Protein AF-A0A9X9BZS1-F1 (afdb_monomer_lite)

pLDDT: mean 83.98, std 16.21, range [38.25, 98.44]

Foldseek 3Di:
DPPDQDPDPVSVVVVVVVVVVVVVVVVVVVVVVVVVVVVVVVVVVVVCCVVVVVVVVVVVVVVVVVVVD

Organism: NCBI:txid300181

InterPro domains:
  IPR024463 Transposase TnpC, homeodomain [PF13007] (40-62)

Structure (mmCIF, N/CA/C/O backbone):
data_AF-A0A9X9BZS1-F1
#
_entry.id   AF-A0A9X9BZS1-F1
#
loop_
_atom_site.group_PDB
_atom_site.id
_atom_site.type_symbol
_atom_site.label_atom_id
_atom_site.label_alt_id
_atom_site.label_comp_id
_atom_site.label_asym_id
_atom_site.label_entity_id
_atom_site.label_seq_id
_atom_site.pdbx_PDB_ins_code
_atom_site.Cartn_x
_atom_site.Cartn_y
_atom_site.Cartn_z
_atom_site.occupancy
_atom_site.B_iso_or_equiv
_atom_site.auth_seq_id
_atom_site.auth_comp_id
_atom_site.auth_asym_id
_atom_site.auth_atom_id
_atom_site.pdbx_PDB_model_num
ATOM 1 N N . MET A 1 1 ? -25.559 -9.226 9.587 1.00 38.25 1 MET A N 1
ATOM 2 C CA . MET A 1 1 ? -24.388 -9.304 10.480 1.00 38.25 1 MET A CA 1
ATOM 3 C C . MET A 1 1 ? -24.678 -8.346 11.608 1.00 38.25 1 MET A C 1
ATOM 5 O O . MET A 1 1 ? -24.617 -7.144 11.378 1.00 38.25 1 MET A O 1
ATOM 9 N N . ASP A 1 2 ? -25.122 -8.859 12.750 1.00 55.56 2 ASP A N 1
ATOM 10 C CA . ASP A 1 2 ? -25.508 -8.017 13.880 1.00 55.56 2 ASP A CA 1
ATOM 11 C C . ASP A 1 2 ? -24.256 -7.345 14.442 1.00 55.56 2 ASP A C 1
ATOM 13 O O . ASP A 1 2 ? -23.462 -7.943 15.161 1.00 55.56 2 ASP A O 1
ATOM 17 N N . ASN A 1 3 ? -24.042 -6.095 14.033 1.00 64.88 3 ASN A N 1
ATOM 18 C CA . ASN A 1 3 ? -22.916 -5.261 14.441 1.00 64.88 3 ASN A CA 1
ATOM 19 C C . ASN A 1 3 ? -23.229 -4.580 15.780 1.00 64.88 3 ASN A C 1
ATOM 21 O O . ASN A 1 3 ? -23.109 -3.360 15.923 1.00 64.88 3 ASN A O 1
ATOM 25 N N . GLN A 1 4 ? -23.718 -5.368 16.733 1.00 78.56 4 GLN A N 1
ATOM 26 C CA . GLN A 1 4 ? -24.104 -4.865 18.037 1.00 78.56 4 GLN A CA 1
ATOM 27 C C . GLN A 1 4 ? -22.824 -4.621 18.835 1.00 78.56 4 GLN A C 1
ATOM 29 O O . GLN A 1 4 ? -22.087 -5.552 19.162 1.00 78.56 4 GLN A O 1
ATOM 34 N N . LEU A 1 5 ? -22.510 -3.345 19.058 1.00 80.44 5 LEU A N 1
ATOM 35 C CA . LEU A 1 5 ? -21.387 -2.973 19.904 1.00 80.44 5 LEU A CA 1
ATOM 36 C C . LEU A 1 5 ? -21.678 -3.394 21.349 1.00 80.44 5 LEU A C 1
ATOM 38 O O . LEU A 1 5 ? -22.832 -3.324 21.776 1.00 80.44 5 LEU A O 1
ATOM 42 N N . PRO A 1 6 ? -20.655 -3.803 22.112 1.00 83.44 6 PRO A N 1
ATOM 43 C CA . PRO A 1 6 ? -20.830 -4.013 23.537 1.00 83.44 6 PRO A CA 1
ATOM 44 C C . PRO A 1 6 ? -21.190 -2.702 24.244 1.00 83.44 6 PRO A C 1
ATOM 46 O O . PRO A 1 6 ? -20.562 -1.680 23.981 1.00 83.44 6 PRO A O 1
ATOM 49 N N . ASP A 1 7 ? -22.148 -2.741 25.171 1.00 82.94 7 ASP A N 1
ATOM 50 C CA . ASP A 1 7 ? -22.498 -1.584 26.015 1.00 82.94 7 ASP A CA 1
ATOM 51 C C . ASP A 1 7 ? -21.477 -1.342 27.146 1.00 82.94 7 ASP A C 1
ATOM 53 O O . ASP A 1 7 ? -21.465 -0.279 27.768 1.00 82.94 7 ASP A O 1
ATOM 57 N N . ASP A 1 8 ? -20.592 -2.309 27.417 1.00 93.25 8 ASP A N 1
ATOM 58 C CA . ASP A 1 8 ? -19.549 -2.168 28.431 1.00 93.25 8 ASP A CA 1
ATOM 59 C C . ASP A 1 8 ? -18.379 -1.297 27.941 1.00 93.25 8 ASP A C 1
ATOM 61 O O . ASP A 1 8 ? -17.748 -1.553 26.910 1.00 93.25 8 ASP A O 1
ATOM 65 N N . ILE A 1 9 ? -18.046 -0.271 28.726 1.00 93.12 9 ILE A N 1
ATOM 66 C CA . ILE A 1 9 ? -17.037 0.725 28.355 1.00 93.12 9 ILE A CA 1
ATOM 67 C C . ILE A 1 9 ? -15.624 0.134 28.260 1.00 93.12 9 ILE A C 1
ATOM 69 O O . ILE A 1 9 ? -14.821 0.589 27.439 1.00 93.12 9 ILE A O 1
ATOM 73 N N . GLU A 1 10 ? -15.298 -0.879 29.066 1.00 94.81 10 GLU A N 1
ATOM 74 C CA . GLU A 1 10 ? -13.985 -1.524 29.020 1.00 94.81 10 GLU A CA 1
ATOM 75 C C . GLU A 1 10 ? -13.863 -2.434 27.794 1.00 94.81 10 GLU A C 1
ATOM 77 O O . GLU A 1 10 ? -12.829 -2.411 27.116 1.00 94.81 10 GLU A O 1
ATOM 82 N N . GLN A 1 11 ? -14.938 -3.133 27.421 1.00 92.69 11 GLN A N 1
ATOM 83 C CA . GLN A 1 11 ? -15.015 -3.881 26.163 1.00 92.69 11 GLN A CA 1
ATOM 84 C C . GLN A 1 11 ? -14.892 -2.963 24.938 1.00 92.69 11 GLN A C 1
ATOM 86 O O . GLN A 1 11 ? -14.132 -3.270 24.016 1.00 92.69 11 GLN A O 1
ATOM 91 N N . LEU A 1 12 ? -15.537 -1.791 24.941 1.00 93.56 12 LEU A N 1
ATOM 92 C CA . LEU A 1 12 ? -15.382 -0.799 23.868 1.00 93.56 12 LEU A CA 1
ATOM 93 C C . LEU A 1 12 ? -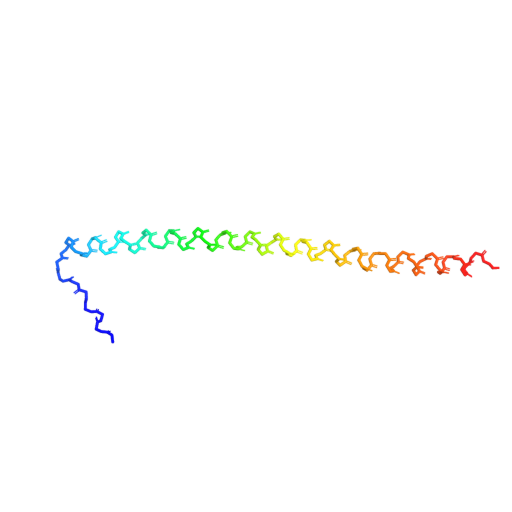13.944 -0.277 23.756 1.00 93.56 12 LEU A C 1
ATOM 95 O O . LEU A 1 12 ? -13.403 -0.160 22.653 1.00 93.56 12 LEU A O 1
ATOM 99 N N . LYS A 1 13 ? -13.285 0.008 24.886 1.00 94.88 13 LYS A N 1
ATOM 100 C CA . LYS A 1 13 ? -11.867 0.408 24.896 1.00 94.88 13 LYS A CA 1
ATOM 101 C C . LYS A 1 13 ? -10.964 -0.704 24.365 1.00 94.88 13 LYS A C 1
ATOM 103 O O . LYS A 1 13 ? -10.003 -0.404 23.652 1.00 94.88 13 LYS A O 1
ATOM 108 N N . ALA A 1 14 ? -11.244 -1.962 24.703 1.00 94.56 14 ALA A N 1
ATOM 109 C CA . ALA A 1 14 ? -10.500 -3.112 24.198 1.00 94.56 14 ALA A CA 1
ATOM 110 C C . ALA A 1 14 ? -10.645 -3.247 22.674 1.00 94.56 14 ALA A C 1
ATOM 112 O O . ALA A 1 14 ? -9.630 -3.279 21.975 1.00 94.56 14 ALA A O 1
ATOM 113 N N . LEU A 1 15 ? -11.877 -3.192 22.155 1.00 94.69 15 LEU A N 1
ATOM 114 C CA . LEU A 1 15 ? -12.156 -3.208 20.714 1.00 94.69 15 LEU A CA 1
ATOM 115 C C . LEU A 1 15 ? -11.462 -2.054 19.982 1.00 94.69 15 LEU A C 1
ATOM 117 O O . LEU A 1 15 ? -10.859 -2.250 18.929 1.00 94.69 15 LEU A O 1
ATOM 121 N N . LEU A 1 16 ? -11.477 -0.848 20.556 1.00 95.19 16 LEU A N 1
ATOM 122 C CA . LEU A 1 16 ? -10.801 0.305 19.962 1.00 95.19 16 LEU A CA 1
ATOM 123 C C . LEU A 1 16 ? -9.278 0.112 19.894 1.00 95.19 16 LEU A C 1
ATOM 125 O O . LEU A 1 16 ? -8.648 0.500 18.907 1.00 95.19 16 LEU A O 1
ATOM 129 N N . ARG A 1 17 ? -8.665 -0.475 20.930 1.00 97.06 17 ARG A N 1
ATOM 130 C CA . ARG A 1 17 ? -7.228 -0.799 20.930 1.00 97.06 17 ARG A CA 1
ATOM 131 C C . ARG A 1 17 ? -6.901 -1.844 19.867 1.00 97.06 17 ARG A C 1
ATOM 133 O O . ARG A 1 17 ? -5.929 -1.665 19.135 1.00 97.06 17 ARG A O 1
ATOM 140 N N . GLU A 1 18 ? -7.722 -2.883 19.750 1.00 96.12 18 GLU A N 1
ATOM 141 C CA . GLU A 1 18 ? -7.561 -3.928 18.739 1.00 96.12 18 GLU A CA 1
ATOM 142 C C . GLU A 1 18 ? -7.676 -3.363 17.319 1.00 96.12 18 GLU A C 1
ATOM 144 O O . GLU A 1 18 ? -6.773 -3.561 16.502 1.00 96.12 18 GLU A O 1
ATOM 149 N N . GLN A 1 19 ? -8.719 -2.575 17.044 1.00 96.44 19 GLN A N 1
ATOM 150 C CA . GLN A 1 19 ? -8.894 -1.926 15.745 1.00 96.44 19 GLN A CA 1
ATOM 151 C C . GLN A 1 19 ? -7.735 -0.984 15.415 1.00 96.44 19 GLN A C 1
ATOM 153 O O . GLN A 1 19 ? -7.255 -0.966 14.282 1.00 96.44 19 GLN A O 1
ATOM 158 N N . ARG A 1 20 ? -7.225 -0.219 16.390 1.00 97.62 20 ARG A N 1
ATOM 159 C CA . ARG A 1 20 ? -6.044 0.636 16.187 1.00 97.62 20 ARG A CA 1
ATOM 160 C C . ARG A 1 20 ? -4.803 -0.183 15.842 1.00 97.62 20 ARG A C 1
ATOM 162 O O . ARG A 1 20 ? -4.094 0.181 14.905 1.00 97.62 20 ARG A O 1
ATOM 169 N N . ALA A 1 21 ? -4.565 -1.294 16.536 1.00 97.38 21 ALA A N 1
ATOM 170 C CA . ALA A 1 21 ? -3.453 -2.192 16.233 1.00 97.38 21 ALA A CA 1
ATOM 171 C C . ALA A 1 21 ? -3.602 -2.836 14.843 1.00 97.38 21 ALA A C 1
ATOM 173 O O . ALA A 1 21 ? -2.634 -2.942 14.088 1.00 97.38 21 ALA A O 1
ATOM 174 N N . GLN A 1 22 ? -4.817 -3.232 14.458 1.00 97.94 22 GLN A N 1
ATOM 175 C CA . GLN A 1 22 ? -5.105 -3.733 13.116 1.00 97.94 22 GLN A CA 1
ATOM 176 C C . GLN A 1 22 ? -4.859 -2.665 12.045 1.00 97.94 22 GLN A C 1
ATOM 178 O O . GLN A 1 22 ? -4.159 -2.943 11.073 1.00 97.94 22 GLN A O 1
ATOM 183 N N . ASN A 1 23 ? -5.339 -1.437 12.247 1.00 98.06 23 ASN A N 1
ATOM 184 C CA . ASN A 1 23 ? -5.116 -0.327 11.320 1.00 98.06 23 ASN A CA 1
ATOM 185 C C . ASN A 1 23 ? -3.629 0.004 11.157 1.00 98.06 23 ASN A C 1
ATOM 187 O O . ASN A 1 23 ? -3.168 0.208 10.037 1.00 98.06 23 ASN A O 1
ATOM 191 N N . GLN A 1 24 ? -2.853 -0.002 12.243 1.00 98.19 24 GLN A N 1
ATOM 192 C CA . GLN A 1 24 ? -1.401 0.194 12.174 1.00 98.19 24 GLN A CA 1
ATOM 193 C C . GLN A 1 24 ? -0.714 -0.907 11.356 1.00 98.19 24 GLN A C 1
ATOM 195 O O . GLN A 1 24 ? 0.106 -0.604 10.487 1.00 98.19 24 GLN A O 1
ATOM 200 N N . ARG A 1 25 ? -1.085 -2.176 11.574 1.00 98.00 25 ARG A N 1
ATOM 201 C CA . ARG A 1 25 ? -0.559 -3.310 10.795 1.00 98.00 25 ARG A CA 1
ATOM 202 C C . ARG A 1 25 ? -0.889 -3.178 9.308 1.00 98.00 25 ARG A C 1
ATOM 204 O O . ARG A 1 25 ? 0.008 -3.285 8.474 1.00 98.00 25 ARG A O 1
ATOM 211 N N . LEU A 1 26 ? -2.149 -2.896 8.978 1.00 98.19 26 LEU A N 1
ATOM 212 C CA . LEU A 1 26 ? -2.591 -2.712 7.593 1.00 98.19 26 LEU A CA 1
ATOM 213 C C . LEU A 1 26 ? -1.886 -1.527 6.925 1.00 98.19 26 LEU A C 1
ATOM 215 O O . LEU A 1 26 ? -1.433 -1.649 5.789 1.00 98.19 26 LEU A O 1
ATOM 219 N N . SER A 1 27 ? -1.705 -0.415 7.639 1.00 97.94 27 SER A N 1
ATOM 220 C CA . SER A 1 27 ? -0.956 0.741 7.137 1.00 97.94 27 SER A CA 1
ATOM 221 C C . SER A 1 27 ? 0.505 0.391 6.817 1.00 97.94 27 SER A C 1
ATOM 223 O O . SER A 1 27 ? 1.053 0.850 5.810 1.00 97.94 27 SER A O 1
ATO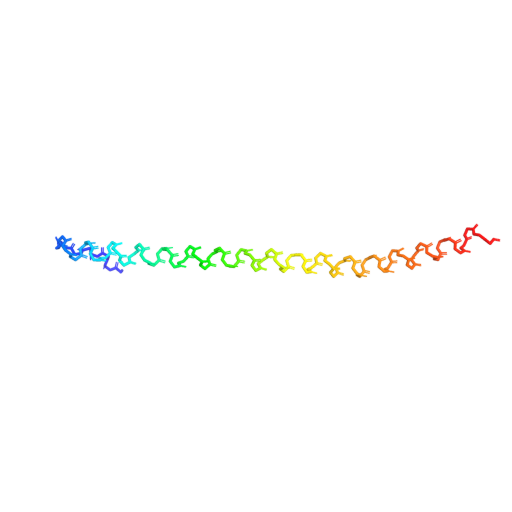M 225 N N . GLY A 1 28 ? 1.142 -0.442 7.647 1.00 97.94 28 GLY A N 1
ATOM 226 C CA . GLY A 1 28 ? 2.492 -0.950 7.396 1.00 97.94 28 GLY A CA 1
ATOM 227 C C . GLY A 1 28 ? 2.572 -1.814 6.134 1.00 97.94 28 GLY A C 1
ATOM 228 O O . GLY A 1 28 ? 3.450 -1.602 5.297 1.00 97.94 28 GLY A O 1
ATOM 229 N N . LEU A 1 29 ? 1.613 -2.726 5.948 1.00 98.19 29 LEU A N 1
ATOM 230 C CA . LEU A 1 29 ? 1.525 -3.569 4.750 1.00 98.19 29 LEU A CA 1
ATOM 231 C C . LEU A 1 29 ? 1.310 -2.744 3.478 1.00 98.19 29 LEU A C 1
ATOM 233 O O . LEU A 1 29 ? 2.013 -2.952 2.493 1.00 98.19 29 LEU A O 1
ATOM 237 N N . VAL A 1 30 ? 0.408 -1.758 3.506 1.00 98.44 30 VAL A N 1
ATOM 238 C CA . VAL A 1 30 ? 0.179 -0.851 2.367 1.00 98.44 30 VAL A CA 1
ATOM 239 C C . VAL A 1 30 ? 1.462 -0.113 1.984 1.00 98.44 30 VAL A C 1
ATOM 241 O O . VAL A 1 30 ? 1.785 0.007 0.802 1.00 98.44 30 VAL A O 1
ATOM 244 N N . THR A 1 31 ? 2.228 0.344 2.975 1.00 98.12 31 THR A N 1
ATOM 245 C CA . THR A 1 31 ? 3.508 1.023 2.736 1.00 98.12 31 THR A CA 1
ATOM 246 C C . THR A 1 31 ? 4.539 0.073 2.121 1.00 98.12 31 THR A C 1
ATOM 248 O O . THR A 1 31 ? 5.234 0.446 1.174 1.00 98.12 31 THR A O 1
ATOM 251 N N . SER A 1 32 ? 4.607 -1.167 2.611 1.00 98.00 32 SER A N 1
ATOM 252 C CA . SER A 1 32 ? 5.495 -2.203 2.074 1.00 98.00 32 SER A CA 1
ATOM 253 C C . SER A 1 32 ? 5.167 -2.535 0.615 1.00 98.00 32 SER A C 1
ATOM 255 O O . SER A 1 32 ? 6.045 -2.445 -0.246 1.00 98.00 32 SER A O 1
ATOM 257 N N . TYR A 1 33 ? 3.892 -2.793 0.305 1.00 98.44 33 TYR A N 1
ATOM 258 C CA . TYR A 1 33 ? 3.453 -3.071 -1.063 1.00 98.44 33 TYR A CA 1
ATOM 259 C C . TYR A 1 33 ? 3.666 -1.889 -2.003 1.00 98.44 33 TYR A C 1
ATOM 261 O O . TYR A 1 33 ? 4.058 -2.083 -3.151 1.00 98.44 33 TYR A O 1
ATOM 269 N N . ARG A 1 34 ? 3.484 -0.650 -1.530 1.00 98.25 34 ARG A N 1
ATOM 270 C CA . ARG A 1 34 ? 3.815 0.540 -2.324 1.00 98.25 34 ARG A CA 1
ATOM 271 C C . ARG A 1 34 ? 5.287 0.543 -2.736 1.00 98.25 34 ARG A C 1
ATOM 273 O O . ARG A 1 34 ? 5.595 0.778 -3.901 1.00 98.25 34 ARG A O 1
ATOM 280 N N . HIS A 1 35 ? 6.185 0.234 -1.804 1.00 98.12 35 HIS A N 1
ATOM 281 C CA . HIS A 1 35 ? 7.615 0.174 -2.086 1.00 98.12 35 HIS A CA 1
ATOM 282 C C . HIS A 1 35 ? 7.976 -0.962 -3.058 1.00 98.12 35 HIS A C 1
ATOM 284 O O . HIS A 1 35 ? 8.832 -0.794 -3.928 1.00 98.12 35 HIS A O 1
ATOM 290 N N . GLU A 1 36 ? 7.313 -2.112 -2.945 1.00 98.25 36 GLU A N 1
ATOM 291 C CA . GLU A 1 36 ? 7.480 -3.227 -3.880 1.00 98.25 36 GLU A CA 1
ATOM 292 C C . GLU A 1 36 ? 7.006 -2.866 -5.295 1.00 98.25 36 GLU A C 1
ATOM 294 O O . GLU A 1 36 ? 7.728 -3.099 -6.266 1.00 98.25 36 GLU A O 1
ATOM 299 N N . ILE A 1 37 ? 5.854 -2.199 -5.416 1.00 98.06 37 ILE A N 1
ATOM 300 C CA . ILE A 1 37 ? 5.349 -1.677 -6.692 1.00 98.06 37 ILE A CA 1
ATOM 301 C C . ILE A 1 37 ? 6.364 -0.722 -7.328 1.00 98.06 37 ILE A C 1
ATOM 303 O O . ILE A 1 37 ? 6.630 -0.822 -8.528 1.00 98.06 37 ILE A O 1
ATOM 307 N N . ASP A 1 38 ? 6.960 0.183 -6.551 1.00 98.25 38 ASP A N 1
ATOM 308 C CA . ASP A 1 38 ? 7.950 1.132 -7.067 1.00 98.25 38 ASP A CA 1
ATOM 309 C C . ASP A 1 38 ? 9.225 0.421 -7.556 1.00 98.25 38 ASP A C 1
ATOM 311 O O . ASP A 1 38 ? 9.740 0.737 -8.635 1.00 98.25 38 ASP A O 1
ATOM 315 N N . LYS A 1 39 ? 9.694 -0.610 -6.837 1.00 97.94 39 LYS A N 1
ATOM 316 C CA . LYS A 1 39 ? 10.808 -1.466 -7.286 1.00 97.94 39 LYS A CA 1
ATOM 317 C C . LYS A 1 39 ? 10.488 -2.196 -8.587 1.00 97.94 39 LYS A C 1
ATOM 319 O O . LYS A 1 39 ? 11.313 -2.203 -9.504 1.00 97.94 39 LYS A O 1
ATOM 324 N N . LEU A 1 40 ? 9.301 -2.790 -8.687 1.00 98.00 40 LEU A N 1
ATOM 325 C CA . LEU A 1 40 ? 8.868 -3.504 -9.887 1.00 98.00 40 LEU A CA 1
ATOM 326 C C . LEU A 1 40 ? 8.761 -2.555 -11.084 1.00 98.00 40 LEU A C 1
ATOM 328 O O . LEU A 1 40 ? 9.276 -2.870 -12.156 1.00 98.00 40 LEU A O 1
ATOM 332 N N . LYS A 1 41 ? 8.195 -1.356 -10.902 1.00 95.56 41 LYS A N 1
ATOM 333 C CA . LYS A 1 41 ? 8.161 -0.314 -11.942 1.00 95.56 41 LYS A CA 1
ATOM 334 C C . LYS A 1 41 ? 9.561 0.071 -12.416 1.00 95.56 41 LYS A C 1
ATOM 336 O O . LYS A 1 41 ? 9.792 0.152 -13.622 1.00 95.56 41 LYS A O 1
ATOM 341 N N . ALA A 1 42 ? 10.508 0.259 -11.496 1.00 96.38 42 ALA A N 1
ATOM 342 C CA . ALA A 1 42 ? 11.896 0.550 -11.849 1.00 96.38 42 ALA A CA 1
ATOM 343 C C . ALA A 1 42 ? 12.543 -0.604 -12.638 1.00 96.38 42 ALA A C 1
ATOM 345 O O . ALA A 1 42 ? 13.268 -0.369 -13.609 1.00 96.38 42 ALA A O 1
ATOM 346 N N . HIS A 1 43 ? 12.248 -1.854 -12.269 1.00 95.38 43 HIS A N 1
ATOM 347 C CA . HIS A 1 43 ? 12.734 -3.025 -12.992 1.00 95.38 43 HIS A CA 1
ATOM 348 C C . HIS A 1 43 ? 12.147 -3.114 -14.407 1.00 95.38 43 HIS A C 1
ATOM 350 O O . HIS A 1 43 ? 12.891 -3.317 -15.367 1.00 95.38 43 HIS A O 1
ATOM 356 N N . ILE A 1 44 ? 10.841 -2.877 -14.557 1.00 93.12 44 ILE A N 1
ATOM 357 C CA . ILE A 1 44 ? 10.173 -2.803 -15.863 1.00 93.12 44 ILE A CA 1
ATOM 358 C C . ILE A 1 44 ? 10.816 -1.715 -16.725 1.00 93.12 44 ILE A C 1
ATOM 360 O O . ILE A 1 44 ? 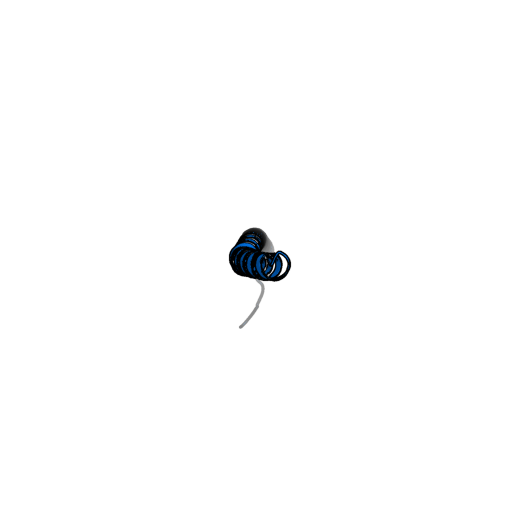11.178 -1.985 -17.869 1.00 93.12 44 ILE A O 1
ATOM 364 N N . ALA A 1 45 ? 11.040 -0.517 -16.180 1.00 91.81 45 ALA A N 1
ATOM 365 C CA . ALA A 1 45 ? 11.698 0.567 -16.907 1.00 91.81 45 ALA A CA 1
ATOM 366 C C . ALA A 1 45 ? 13.119 0.180 -17.356 1.00 91.81 45 ALA A C 1
ATOM 368 O O . ALA A 1 45 ? 13.523 0.469 -18.484 1.00 91.81 45 ALA A O 1
ATOM 369 N N . LYS A 1 46 ? 13.879 -0.529 -16.508 1.00 91.38 46 LYS A N 1
ATOM 370 C CA . LYS A 1 46 ? 15.199 -1.063 -16.872 1.00 91.38 46 LYS A CA 1
ATOM 371 C C . LYS A 1 46 ? 15.097 -2.070 -18.020 1.00 91.38 46 LYS A C 1
ATOM 373 O O . LYS A 1 46 ? 15.852 -1.959 -18.982 1.00 91.38 46 LYS A O 1
ATOM 378 N N . LEU A 1 47 ? 14.166 -3.021 -17.950 1.00 89.50 47 LEU A N 1
ATOM 379 C CA . LEU A 1 47 ? 13.943 -4.014 -19.007 1.00 89.50 47 LEU A CA 1
ATOM 380 C C . LEU A 1 47 ? 13.531 -3.358 -20.324 1.00 89.50 47 LEU A C 1
ATOM 382 O O . LEU A 1 47 ? 14.095 -3.677 -21.367 1.00 89.50 47 LEU A O 1
ATOM 386 N N . GLN A 1 48 ? 12.624 -2.383 -20.275 1.00 85.50 48 GLN A N 1
ATOM 387 C CA . GLN A 1 48 ? 12.236 -1.594 -21.440 1.00 85.50 48 GLN A CA 1
ATOM 388 C C . GLN A 1 48 ? 13.450 -0.883 -22.047 1.00 85.50 48 GLN A C 1
ATOM 390 O O . GLN A 1 48 ? 13.674 -0.986 -23.250 1.00 85.50 48 GLN A O 1
ATOM 395 N N . ARG A 1 49 ? 14.300 -0.238 -21.238 1.00 84.06 49 ARG A N 1
ATOM 396 C CA . ARG A 1 49 ? 15.543 0.377 -21.736 1.00 84.06 49 ARG A CA 1
ATOM 397 C C . ARG A 1 49 ? 16.493 -0.642 -22.359 1.00 84.06 49 ARG A C 1
ATOM 399 O O . ARG A 1 49 ? 17.101 -0.331 -23.372 1.00 84.06 49 ARG A O 1
ATOM 406 N N . MET A 1 50 ? 16.608 -1.846 -21.808 1.00 85.00 50 MET A N 1
ATOM 407 C CA . MET A 1 50 ? 17.460 -2.889 -22.388 1.00 85.00 50 MET A CA 1
ATOM 408 C C . MET A 1 50 ? 16.906 -3.395 -23.726 1.00 85.00 50 MET A C 1
ATOM 410 O O . MET A 1 50 ? 17.662 -3.521 -24.685 1.00 85.00 50 MET A O 1
ATOM 414 N N . VAL A 1 51 ? 15.596 -3.627 -23.837 1.00 78.94 51 VAL A N 1
ATOM 415 C CA . VAL A 1 51 ? 14.966 -4.152 -25.062 1.00 78.94 51 VAL A CA 1
ATOM 416 C C . VAL A 1 51 ? 14.859 -3.086 -26.156 1.00 78.94 51 VAL A C 1
ATOM 418 O O . VAL A 1 51 ? 15.177 -3.357 -27.313 1.00 78.94 51 VAL A O 1
ATOM 421 N N . PHE A 1 52 ? 14.443 -1.866 -25.815 1.00 64.19 52 PHE A N 1
ATOM 422 C CA . PHE A 1 52 ? 14.288 -0.775 -26.780 1.00 64.19 52 PHE A CA 1
ATOM 423 C C . PHE A 1 52 ? 15.592 -0.023 -27.039 1.00 64.19 52 PHE A C 1
ATOM 425 O O . PHE A 1 52 ? 15.837 0.366 -28.177 1.00 64.19 52 PHE A O 1
ATOM 432 N N . GLY A 1 53 ? 16.455 0.139 -26.035 1.00 65.56 53 GLY A N 1
ATOM 433 C CA . GLY A 1 53 ? 17.777 0.749 -26.197 1.00 65.56 53 GLY A CA 1
ATOM 434 C C . GLY A 1 53 ? 18.660 -0.070 -27.130 1.00 65.56 53 GLY A C 1
ATOM 435 O O . GLY A 1 53 ? 19.156 0.473 -28.108 1.00 65.56 53 GLY A O 1
ATOM 436 N N . SER A 1 54 ? 18.744 -1.390 -26.931 1.00 62.38 54 SER A N 1
ATOM 437 C CA . SER A 1 54 ? 19.528 -2.267 -27.817 1.00 62.38 54 SER A CA 1
ATOM 438 C C . SER A 1 54 ? 18.948 -2.383 -29.236 1.00 62.38 54 SER A C 1
ATOM 440 O O . SER A 1 54 ? 19.699 -2.508 -30.204 1.00 62.38 54 SER A O 1
ATOM 442 N N . ARG A 1 55 ? 17.616 -2.317 -29.399 1.00 60.47 55 ARG A N 1
ATOM 443 C CA . ARG A 1 55 ? 16.966 -2.254 -30.724 1.00 60.47 55 ARG A CA 1
ATOM 444 C C . ARG A 1 55 ? 17.196 -0.911 -31.426 1.00 60.47 55 ARG A C 1
ATOM 446 O O . ARG A 1 55 ? 17.416 -0.910 -32.634 1.00 60.47 55 ARG A O 1
ATOM 453 N N . SER A 1 56 ? 17.164 0.196 -30.684 1.00 60.09 56 SER A N 1
ATOM 454 C CA . SER A 1 56 ? 17.45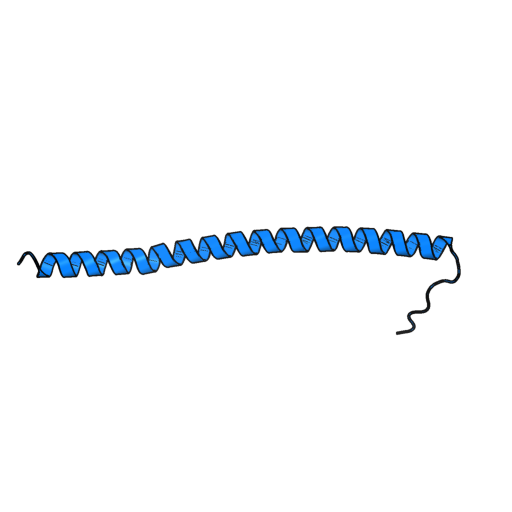2 1.552 -31.176 1.00 60.09 56 SER A CA 1
ATOM 455 C C . SER A 1 56 ? 18.924 1.719 -31.559 1.00 60.09 56 SER A C 1
ATOM 457 O O . SER A 1 56 ? 19.248 2.317 -32.576 1.00 60.09 56 SER A O 1
ATOM 459 N N . GLU A 1 57 ? 19.837 1.129 -30.797 1.00 60.81 57 GLU A N 1
ATOM 460 C CA . GLU A 1 57 ? 21.271 1.175 -31.083 1.00 60.81 57 GLU A CA 1
ATOM 461 C C . GLU A 1 57 ? 21.612 0.379 -32.351 1.00 60.81 57 GLU A C 1
ATOM 463 O O . GLU A 1 57 ? 22.239 0.905 -33.266 1.00 60.81 57 GLU A O 1
ATOM 468 N N . LYS A 1 58 ? 21.051 -0.829 -32.504 1.00 64.19 58 LYS A N 1
ATOM 469 C CA . LYS A 1 58 ? 21.180 -1.616 -33.743 1.00 64.19 58 LYS A CA 1
ATOM 470 C C . LYS A 1 58 ? 20.578 -0.925 -34.970 1.00 64.19 58 LYS A C 1
ATOM 472 O O . LYS A 1 58 ? 21.122 -1.057 -36.068 1.00 64.19 58 LYS A O 1
ATOM 477 N N . SER A 1 59 ? 19.450 -0.222 -34.827 1.00 61.88 59 SER A N 1
ATOM 478 C CA . SER A 1 59 ? 18.862 0.523 -35.949 1.00 61.88 59 SER A CA 1
ATOM 479 C C . SER A 1 59 ? 19.694 1.756 -36.309 1.00 61.88 59 SER A C 1
ATOM 481 O O . SER A 1 59 ? 19.878 2.023 -37.496 1.00 61.88 59 SER A O 1
ATOM 483 N N . ARG A 1 60 ? 20.263 2.452 -35.316 1.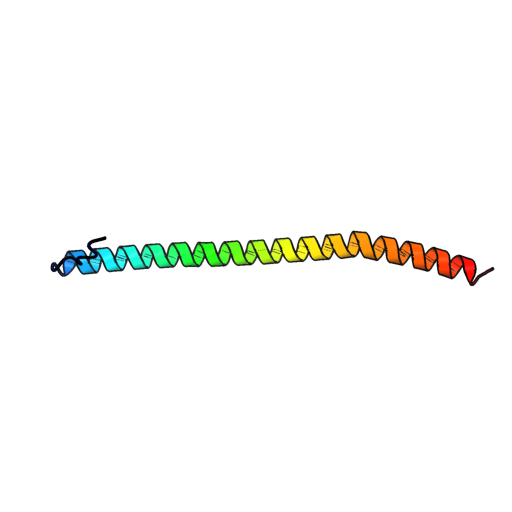00 61.69 60 ARG A N 1
ATOM 484 C CA . ARG A 1 60 ? 21.191 3.575 -35.516 1.00 61.69 60 ARG A CA 1
ATOM 485 C C . ARG A 1 60 ? 22.490 3.140 -36.183 1.00 61.69 60 ARG A C 1
ATOM 487 O O . ARG A 1 60 ? 22.892 3.783 -37.145 1.00 61.69 60 ARG A O 1
ATOM 494 N N . ASP A 1 61 ? 23.085 2.028 -35.764 1.00 68.44 61 ASP A N 1
ATOM 495 C CA . ASP A 1 61 ? 24.281 1.468 -36.404 1.00 68.44 61 ASP A CA 1
ATOM 496 C C . ASP A 1 61 ? 24.019 1.092 -37.864 1.00 68.44 61 ASP A C 1
ATOM 498 O O . ASP A 1 61 ? 24.837 1.359 -38.746 1.00 68.44 61 ASP A O 1
ATOM 502 N N . LYS A 1 62 ? 22.853 0.499 -38.149 1.00 69.19 62 LYS A N 1
ATOM 503 C CA . LYS A 1 62 ? 22.448 0.184 -39.523 1.00 69.19 62 LYS A CA 1
ATOM 504 C C . LYS A 1 62 ? 22.246 1.452 -40.358 1.00 69.19 62 LYS A C 1
ATOM 506 O O . LYS A 1 62 ? 22.706 1.490 -41.494 1.00 69.19 62 LYS A O 1
ATOM 511 N N . ALA A 1 63 ? 21.596 2.477 -39.809 1.00 58.31 63 ALA A N 1
ATOM 512 C CA . ALA A 1 63 ? 21.402 3.756 -40.491 1.00 58.31 63 ALA A CA 1
ATOM 513 C C . ALA A 1 63 ? 22.736 4.481 -40.747 1.00 58.31 63 ALA A C 1
ATOM 515 O O . ALA A 1 63 ? 22.980 4.934 -41.860 1.00 58.31 63 ALA A O 1
ATOM 516 N N . ALA A 1 64 ? 23.638 4.514 -39.762 1.00 62.34 64 ALA A N 1
ATOM 517 C CA . ALA A 1 64 ? 24.965 5.115 -39.891 1.00 62.34 64 ALA A CA 1
ATOM 518 C C . ALA A 1 64 ? 25.831 4.406 -40.947 1.00 62.34 64 ALA A C 1
ATOM 520 O O . ALA A 1 64 ? 26.512 5.061 -41.731 1.00 62.34 64 ALA A O 1
ATOM 521 N N . ARG A 1 65 ? 25.766 3.069 -41.031 1.00 72.81 65 ARG A N 1
ATOM 522 C CA . ARG A 1 65 ? 26.453 2.298 -42.084 1.00 72.81 65 ARG A CA 1
ATOM 523 C C . ARG A 1 65 ? 25.924 2.579 -43.491 1.00 72.81 65 ARG A C 1
ATOM 525 O O . ARG A 1 65 ? 26.686 2.453 -44.440 1.00 72.81 65 ARG A O 1
ATOM 532 N N . LEU A 1 66 ? 24.640 2.909 -43.629 1.00 67.19 66 LEU A N 1
ATOM 533 C CA . LEU A 1 66 ? 24.032 3.248 -44.920 1.00 67.19 66 LEU A CA 1
ATOM 534 C C . LEU A 1 66 ? 24.318 4.694 -45.350 1.00 67.19 66 LEU A C 1
ATOM 536 O O . LEU A 1 66 ? 24.297 4.965 -46.540 1.00 67.19 66 LEU A O 1
ATOM 540 N N . LEU A 1 67 ? 24.583 5.599 -44.405 1.00 59.25 67 LEU A N 1
ATOM 541 C CA . LEU A 1 67 ? 24.937 7.000 -44.669 1.00 59.25 67 LEU A CA 1
ATOM 542 C C . LEU A 1 67 ? 26.430 7.211 -44.975 1.00 59.25 67 LEU A C 1
ATOM 544 O O . LEU A 1 67 ? 26.776 8.176 -45.643 1.00 59.25 67 LEU A O 1
ATOM 548 N N . ASN A 1 68 ? 27.306 6.324 -44.494 1.00 60.19 68 ASN A N 1
ATOM 549 C CA . ASN A 1 68 ? 28.759 6.382 -44.714 1.00 60.19 68 ASN A CA 1
ATOM 550 C C . ASN A 1 68 ? 29.233 5.523 -45.905 1.00 60.19 68 ASN A C 1
ATOM 552 O O . ASN A 1 68 ? 30.384 5.082 -45.926 1.00 60.19 68 ASN A O 1
ATOM 556 N N . LYS A 1 69 ? 28.349 5.230 -4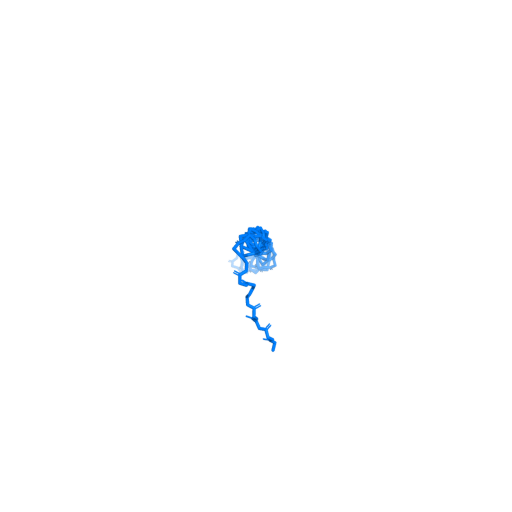6.860 1.00 49.59 69 LYS A N 1
ATOM 557 C CA . LYS A 1 69 ? 28.628 4.424 -48.052 1.00 49.59 69 LYS A CA 1
ATOM 558 C C . LYS A 1 69 ? 28.220 5.196 -49.297 1.00 49.59 69 LYS A C 1
ATOM 560 O O . LYS A 1 69 ? 28.946 5.064 -50.302 1.00 49.59 69 LYS A O 1
#

Secondary structure (DSSP, 8-state):
------S-HHHHHHHHHHHHHHHHHHHHHHHHHHHHHHHHHHHHHHHHHHHHHHHHHHHHHHHHHHH--

Radius of gyration: 28.03 Å; chains: 1; bounding box: 54×16×77 Å

Sequence (69 aa):
MDNQLPDDIEQLKALLREQRAQNQRLSGLVTSYRHEIDKLKAHIAKLQRMVFGSRSEKSRDKAARLLNK